Protein AF-A0A6L5X3D4-F1 (afdb_monomer_lite)

Radius of gyration: 20.73 Å; chains: 1; bounding box: 42×62×20 Å

Organism: NCBI:txid2606632

pLDDT: mean 73.91, std 19.46, range [45.03, 97.44]

Foldseek 3Di:
DDFDWDADPPPRDTDGRHPCVVVVQWDQDPPPRDIDGDDDDDPPDDDDPPPPPVVVVVVVVVVVVPPPDDDDDDD

Secondary structure (DSSP, 8-state):
---EEEE-TTT--EEEEE-TTTTTTEEE-TTT--EEE-PPPPTT----TT-S-HHHHHHHHHHGGGSS-------

Structure (mmCIF, N/CA/C/O backbone):
data_AF-A0A6L5X3D4-F1
#
_entry.id   AF-A0A6L5X3D4-F1
#
loop_
_atom_site.group_PDB
_atom_site.id
_atom_site.type_symbol
_atom_site.label_atom_id
_atom_site.label_alt_id
_atom_site.label_comp_id
_atom_site.label_asym_id
_atom_site.label_entity_id
_atom_site.label_seq_id
_atom_site.pdbx_PDB_ins_code
_atom_site.Cartn_x
_atom_site.Cartn_y
_atom_site.Cartn_z
_atom_site.occupancy
_atom_site.B_iso_or_equiv
_atom_site.auth_seq_id
_atom_site.auth_comp_id
_atom_site.auth_asym_id
_atom_site.auth_atom_id
_atom_site.pdbx_PDB_model_num
ATOM 1 N N . MET A 1 1 ? 10.539 9.320 -9.654 1.00 76.44 1 MET A N 1
ATOM 2 C CA . MET A 1 1 ? 9.991 8.666 -8.448 1.00 76.44 1 MET A CA 1
ATOM 3 C C . MET A 1 1 ? 8.824 7.800 -8.846 1.00 76.44 1 MET A C 1
ATOM 5 O O . MET A 1 1 ? 8.065 8.205 -9.725 1.00 76.44 1 MET A O 1
ATOM 9 N N . LYS A 1 2 ? 8.707 6.609 -8.259 1.00 84.94 2 LYS A N 1
ATOM 10 C CA . LYS A 1 2 ? 7.547 5.746 -8.491 1.00 84.94 2 LYS A CA 1
ATOM 11 C C . LYS A 1 2 ? 6.472 6.049 -7.461 1.00 84.94 2 LYS A C 1
ATOM 13 O O . LYS A 1 2 ? 6.771 6.402 -6.324 1.00 84.94 2 LYS A O 1
ATOM 18 N N . THR A 1 3 ? 5.226 5.891 -7.876 1.00 88.94 3 THR A N 1
ATOM 19 C CA . THR A 1 3 ? 4.082 5.968 -6.979 1.00 88.94 3 THR A CA 1
ATOM 20 C C . THR A 1 3 ? 3.435 4.603 -6.829 1.00 88.94 3 THR A C 1
ATOM 22 O O . THR A 1 3 ? 3.515 3.755 -7.721 1.00 88.94 3 THR A O 1
ATOM 25 N N . TYR A 1 4 ? 2.812 4.391 -5.674 1.00 88.25 4 TYR A N 1
ATOM 26 C CA . TYR A 1 4 ? 2.245 3.108 -5.290 1.00 88.25 4 TYR A CA 1
ATOM 27 C C . TYR A 1 4 ? 0.776 3.269 -4.911 1.00 88.25 4 TYR A C 1
ATOM 29 O O . TYR A 1 4 ? 0.404 4.197 -4.192 1.00 88.25 4 TYR A O 1
ATOM 37 N N . ASP A 1 5 ? -0.040 2.316 -5.350 1.00 91.81 5 ASP A N 1
ATOM 38 C CA . ASP A 1 5 ? -1.414 2.170 -4.885 1.00 91.81 5 ASP A CA 1
ATOM 39 C C . ASP A 1 5 ? -1.447 1.071 -3.817 1.00 91.81 5 ASP A C 1
ATOM 41 O O . ASP A 1 5 ? -1.033 -0.072 -4.057 1.00 91.81 5 ASP A O 1
ATOM 45 N N . ARG A 1 6 ? -1.905 1.417 -2.609 1.00 90.62 6 ARG A N 1
ATOM 46 C CA . ARG A 1 6 ? -1.936 0.509 -1.456 1.00 90.62 6 ARG A CA 1
ATOM 47 C C . ARG A 1 6 ? -3.262 0.573 -0.721 1.00 90.62 6 ARG A C 1
ATOM 49 O O . ARG A 1 6 ? -3.824 1.632 -0.449 1.00 90.62 6 ARG A O 1
ATOM 56 N N . LYS A 1 7 ? -3.743 -0.609 -0.347 1.00 92.81 7 LYS A N 1
ATOM 57 C CA . LYS A 1 7 ? -4.943 -0.755 0.464 1.00 92.81 7 LYS A CA 1
ATOM 58 C C . LYS A 1 7 ? -4.593 -0.584 1.939 1.00 92.81 7 LYS A C 1
ATOM 60 O O . LYS A 1 7 ? -3.682 -1.247 2.426 1.00 92.81 7 LYS A O 1
ATOM 65 N N . CYS A 1 8 ? -5.340 0.258 2.644 1.00 92.31 8 CYS A N 1
ATOM 66 C CA . CYS A 1 8 ? -5.250 0.377 4.091 1.00 92.31 8 CYS A CA 1
ATOM 67 C C . CYS A 1 8 ? -5.657 -0.955 4.746 1.00 92.31 8 CYS A C 1
ATOM 69 O O . CYS A 1 8 ? -6.764 -1.436 4.475 1.00 92.31 8 CYS A O 1
ATOM 71 N N . PRO A 1 9 ? -4.820 -1.540 5.619 1.00 89.12 9 PRO A N 1
ATOM 72 C CA . PRO A 1 9 ? -5.140 -2.805 6.276 1.00 89.12 9 PRO A CA 1
ATOM 73 C C . PRO A 1 9 ? -6.260 -2.679 7.322 1.00 89.12 9 PRO A C 1
ATOM 75 O O . PRO A 1 9 ? -6.850 -3.688 7.695 1.00 89.12 9 PRO A O 1
ATOM 78 N N . TYR A 1 10 ? -6.595 -1.457 7.750 1.00 92.88 10 TYR A N 1
ATOM 79 C CA . TYR A 1 10 ? -7.608 -1.196 8.776 1.00 92.88 10 TYR A CA 1
ATOM 80 C C . TYR A 1 10 ? -8.990 -0.924 8.178 1.00 92.88 10 TYR A C 1
ATOM 82 O O . TYR A 1 10 ? -9.962 -1.595 8.512 1.00 92.88 10 TYR A O 1
ATOM 90 N N . CYS A 1 11 ? -9.093 0.041 7.257 1.00 93.69 11 CYS A N 1
ATOM 91 C CA . CYS A 1 11 ? -10.382 0.473 6.703 1.00 93.69 11 CYS A CA 1
ATOM 92 C C . CYS A 1 11 ? -10.638 0.004 5.263 1.00 93.69 11 CYS A C 1
ATOM 94 O O . CYS A 1 11 ? -11.672 0.337 4.680 1.00 93.69 11 CYS A O 1
ATOM 96 N N . ASN A 1 12 ? -9.705 -0.756 4.674 1.00 92.31 12 ASN A N 1
ATOM 97 C CA . ASN A 1 12 ? -9.762 -1.254 3.297 1.00 92.31 12 ASN A CA 1
ATOM 98 C C . ASN A 1 12 ? -9.828 -0.173 2.202 1.00 92.31 12 ASN A C 1
AT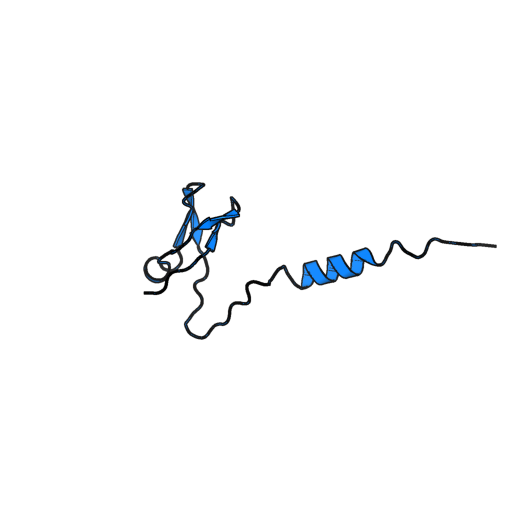OM 100 O O . ASN A 1 12 ? -10.057 -0.501 1.034 1.00 92.31 12 ASN A O 1
ATOM 104 N N . HIS A 1 13 ? -9.604 1.096 2.541 1.00 95.31 13 HIS A N 1
ATOM 105 C CA . HIS A 1 13 ? -9.532 2.174 1.560 1.00 95.31 13 HIS A CA 1
ATOM 106 C C . HIS A 1 13 ? -8.304 2.024 0.661 1.00 95.31 13 HIS A C 1
ATOM 108 O O . HIS A 1 13 ? -7.246 1.611 1.130 1.00 95.31 13 HIS A O 1
ATOM 114 N N . MET A 1 14 ? -8.438 2.337 -0.627 1.00 95.31 14 MET A N 1
ATOM 115 C CA . MET A 1 14 ? -7.318 2.306 -1.568 1.00 95.31 14 MET A CA 1
ATOM 116 C C . MET A 1 14 ? -6.676 3.689 -1.632 1.00 95.31 14 MET A C 1
ATOM 118 O O . MET A 1 14 ? -7.194 4.563 -2.321 1.00 95.31 14 MET A O 1
ATOM 122 N N . ASN A 1 15 ? -5.545 3.857 -0.955 1.00 93.88 15 ASN A N 1
ATOM 123 C CA . ASN A 1 15 ? -4.728 5.060 -1.048 1.00 93.88 15 ASN A CA 1
ATOM 124 C C . ASN A 1 15 ? -3.914 4.989 -2.344 1.00 93.88 15 ASN A C 1
ATOM 126 O O . ASN A 1 15 ? -3.227 3.993 -2.595 1.00 93.88 15 ASN A O 1
ATOM 130 N N . ARG A 1 16 ? -4.030 6.013 -3.187 1.00 93.94 16 ARG A N 1
ATOM 131 C CA . ARG A 1 16 ? -3.438 6.025 -4.530 1.00 93.94 16 ARG A CA 1
ATOM 132 C C . ARG A 1 16 ? -2.272 6.990 -4.614 1.00 93.94 16 ARG A C 1
ATOM 134 O O . ARG A 1 16 ? -2.235 7.983 -3.896 1.00 93.94 16 ARG A O 1
ATOM 141 N N . LYS A 1 17 ? -1.375 6.739 -5.565 1.00 92.81 17 LYS A N 1
ATOM 142 C CA . LYS A 1 17 ? -0.267 7.640 -5.912 1.00 92.81 17 LYS A CA 1
ATOM 143 C C . LYS A 1 17 ? 0.663 7.989 -4.731 1.00 92.81 17 LYS A C 1
ATOM 145 O O . LYS A 1 17 ? 1.162 9.106 -4.649 1.00 92.81 17 LYS A O 1
ATOM 150 N N . LEU A 1 18 ? 0.911 7.043 -3.827 1.00 90.38 18 LEU A N 1
ATOM 151 C CA . LEU A 1 18 ? 1.750 7.259 -2.644 1.00 90.38 18 LEU A CA 1
ATOM 152 C C . LEU A 1 18 ? 3.244 7.270 -2.998 1.00 90.38 18 LEU A C 1
ATOM 154 O O . LEU A 1 18 ? 3.711 6.373 -3.704 1.00 90.38 18 LEU A O 1
ATOM 158 N N . TYR A 1 19 ? 4.001 8.223 -2.450 1.00 91.25 19 TYR A N 1
ATOM 159 C CA . TYR A 1 19 ? 5.463 8.322 -2.581 1.00 91.25 19 TYR A CA 1
ATOM 160 C C . TYR A 1 19 ? 6.168 7.603 -1.427 1.00 91.25 19 TYR A C 1
ATOM 162 O O . TYR A 1 19 ? 6.706 8.210 -0.509 1.00 91.25 19 TYR A O 1
ATOM 170 N N . LEU A 1 20 ? 6.133 6.273 -1.457 1.00 90.25 20 LEU A N 1
ATOM 171 C CA . LEU A 1 20 ? 6.626 5.463 -0.340 1.00 90.25 20 LEU A CA 1
ATOM 172 C C . LEU A 1 20 ? 8.158 5.399 -0.267 1.00 90.25 20 LEU A C 1
ATOM 174 O O . LEU A 1 20 ? 8.707 5.197 0.811 1.00 90.25 20 LEU A O 1
ATOM 178 N N . GLU A 1 21 ? 8.850 5.573 -1.398 1.00 89.00 21 GLU A N 1
ATOM 179 C CA . GLU A 1 21 ? 10.320 5.522 -1.472 1.00 89.00 21 GLU A CA 1
ATOM 180 C C . GLU A 1 21 ? 10.979 6.585 -0.582 1.00 89.00 21 GLU A C 1
ATOM 182 O O . GLU A 1 21 ? 12.007 6.315 0.030 1.00 89.00 21 GLU A O 1
ATOM 187 N N . GLU A 1 22 ? 10.361 7.762 -0.462 1.00 85.75 22 GLU A N 1
ATOM 188 C CA . GLU A 1 22 ? 10.864 8.861 0.368 1.00 85.75 22 GLU A CA 1
ATOM 189 C C . GLU A 1 22 ? 10.616 8.620 1.859 1.00 85.75 22 GLU A C 1
ATOM 191 O O . GLU A 1 22 ? 11.445 8.962 2.698 1.00 85.75 22 GLU A O 1
ATOM 196 N N . THR A 1 23 ? 9.482 8.001 2.196 1.00 89.44 23 THR A N 1
ATOM 197 C CA . THR A 1 23 ? 9.058 7.762 3.583 1.00 89.44 23 THR A CA 1
ATOM 198 C C . THR A 1 23 ? 9.540 6.423 4.140 1.00 89.44 23 THR A C 1
ATOM 200 O O . THR A 1 23 ? 9.147 6.034 5.241 1.00 89.44 23 THR A O 1
ATOM 203 N N . GLY A 1 24 ? 10.349 5.675 3.382 1.00 89.12 24 GLY A N 1
ATOM 204 C CA . GLY A 1 24 ? 10.809 4.341 3.775 1.00 89.12 24 GLY A CA 1
ATOM 205 C C . GLY A 1 24 ? 9.670 3.329 3.946 1.00 89.12 24 GLY A C 1
ATOM 206 O O . GLY A 1 24 ? 9.796 2.381 4.718 1.00 89.12 24 GLY A O 1
ATOM 207 N N . GLY A 1 25 ? 8.545 3.530 3.256 1.00 89.69 25 GLY A N 1
ATOM 208 C CA . GLY A 1 25 ? 7.395 2.623 3.297 1.00 89.69 25 GLY A CA 1
ATOM 209 C C . GLY A 1 25 ? 6.319 3.017 4.298 1.00 89.69 25 GLY A C 1
ATOM 210 O O . GLY A 1 25 ? 5.389 2.245 4.510 1.00 89.69 25 GLY A O 1
ATOM 211 N N . LEU A 1 26 ? 6.402 4.199 4.907 1.00 93.75 26 LEU A N 1
ATOM 212 C CA . LEU A 1 26 ? 5.335 4.711 5.759 1.00 93.75 26 LEU A CA 1
ATOM 213 C C . LEU A 1 26 ? 4.175 5.248 4.902 1.00 93.75 26 LEU A C 1
ATOM 215 O O . LEU A 1 26 ? 4.382 6.074 4.010 1.00 93.75 26 LEU A O 1
ATOM 219 N N . MET A 1 27 ? 2.957 4.797 5.191 1.00 94.00 27 MET A N 1
ATOM 220 C CA . MET A 1 27 ? 1.716 5.265 4.576 1.00 94.00 27 MET A CA 1
ATOM 221 C C . MET A 1 27 ? 0.762 5.775 5.658 1.00 94.00 27 MET A C 1
ATOM 223 O O . MET A 1 27 ? 0.408 5.024 6.564 1.00 94.00 27 MET A O 1
ATOM 227 N N . GLU A 1 28 ? 0.255 6.993 5.496 1.00 96.06 28 GLU A N 1
ATOM 228 C CA . GLU A 1 28 ? -0.934 7.480 6.203 1.00 96.06 28 GLU A CA 1
ATOM 229 C C . GLU A 1 28 ? -2.180 7.267 5.334 1.00 96.06 28 GLU A C 1
ATOM 231 O O . GLU A 1 28 ? -2.160 7.517 4.126 1.00 96.06 28 GLU A O 1
ATOM 236 N N . CYS A 1 29 ? -3.265 6.756 5.918 1.00 96.06 29 CYS A N 1
ATOM 237 C CA . CYS A 1 29 ? -4.501 6.535 5.178 1.00 96.06 29 CYS A CA 1
ATOM 238 C C . CYS A 1 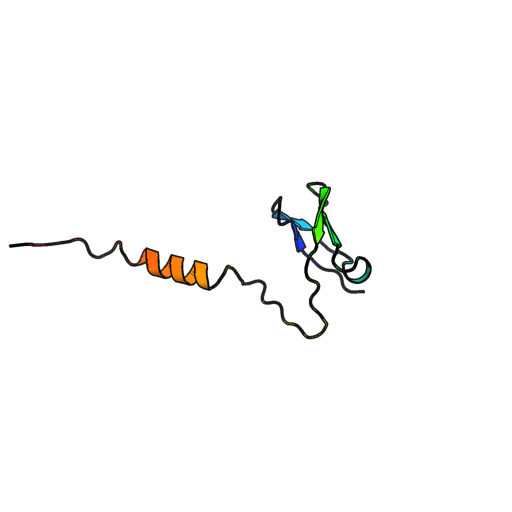29 ? -5.362 7.802 5.091 1.00 96.06 29 CYS A C 1
ATOM 240 O O . CYS A 1 29 ? -5.854 8.279 6.108 1.00 96.06 29 CYS A O 1
ATOM 242 N N . GLU A 1 30 ? -5.709 8.231 3.873 1.00 96.88 30 GLU A N 1
ATOM 243 C CA . GLU A 1 30 ? -6.531 9.434 3.637 1.00 96.88 30 GLU A CA 1
ATOM 244 C C . GLU A 1 30 ? -7.971 9.328 4.173 1.00 96.88 30 GLU A C 1
ATOM 246 O O . GLU A 1 30 ? -8.655 10.334 4.337 1.00 96.88 30 GLU A O 1
ATOM 251 N N . LYS A 1 31 ? -8.456 8.106 4.434 1.00 96.94 31 LYS A N 1
ATOM 252 C CA . LYS A 1 31 ? -9.827 7.868 4.903 1.00 96.94 31 LYS A CA 1
ATOM 253 C C . LYS A 1 31 ? -9.941 7.760 6.421 1.00 96.94 31 LYS A C 1
ATOM 255 O O . LYS A 1 31 ? -10.893 8.283 6.986 1.00 96.94 31 LYS A O 1
ATOM 260 N N . CYS A 1 32 ? -9.051 7.008 7.068 1.00 97.31 32 CYS A N 1
ATOM 261 C CA . CYS A 1 32 ? -9.147 6.739 8.508 1.00 97.31 32 CYS A CA 1
ATOM 262 C C . CYS A 1 32 ? -8.036 7.385 9.340 1.00 97.31 32 CYS A C 1
ATOM 264 O O . CYS A 1 32 ? -8.074 7.253 10.556 1.00 97.31 32 CYS A O 1
ATOM 266 N N . GLY A 1 33 ? -7.056 8.042 8.711 1.00 96.69 33 GLY A N 1
ATOM 267 C CA . GLY A 1 33 ? -5.933 8.698 9.390 1.00 96.69 33 GLY A CA 1
ATOM 268 C C . GLY A 1 33 ? -4.894 7.745 9.984 1.00 96.69 33 GLY A C 1
ATOM 269 O O . GLY A 1 33 ? -3.923 8.191 10.579 1.00 96.69 33 GLY A O 1
ATOM 270 N N . GLU A 1 34 ? -5.078 6.432 9.836 1.00 97.44 34 GLU A N 1
ATOM 271 C CA . GLU A 1 34 ? -4.163 5.451 10.418 1.00 97.44 34 G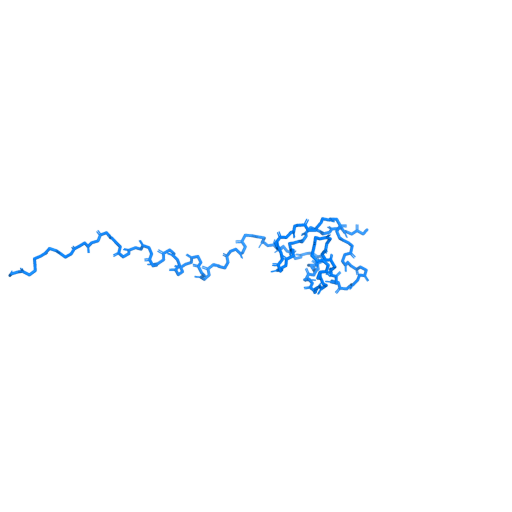LU A CA 1
ATOM 272 C C . GLU A 1 34 ? -2.834 5.425 9.654 1.00 97.44 34 GLU A C 1
ATOM 274 O O . GLU A 1 34 ? -2.820 5.357 8.416 1.00 97.44 34 GLU A O 1
ATOM 279 N N . VAL A 1 35 ? -1.729 5.425 10.398 1.00 95.94 35 VAL A N 1
ATOM 280 C CA . VAL A 1 35 ? -0.366 5.375 9.863 1.00 95.94 35 VAL A CA 1
ATOM 281 C C . VAL A 1 35 ? 0.160 3.949 9.963 1.00 95.94 35 VAL A C 1
ATOM 283 O O . VAL A 1 35 ? 0.114 3.321 11.015 1.00 95.94 35 VAL A O 1
ATOM 286 N N . SER A 1 36 ? 0.676 3.408 8.862 1.00 92.31 36 SER A N 1
ATOM 287 C CA . SER A 1 36 ? 1.170 2.031 8.819 1.00 92.31 36 SER A CA 1
ATOM 288 C C . SER A 1 36 ? 2.332 1.853 7.857 1.00 92.31 36 SER A C 1
ATOM 290 O O . SER A 1 36 ? 2.456 2.566 6.863 1.00 92.31 36 SER A O 1
ATOM 292 N N . TYR A 1 37 ? 3.178 0.867 8.146 1.00 91.06 37 TYR A N 1
ATOM 293 C CA . TYR A 1 37 ? 4.250 0.463 7.247 1.00 91.06 37 TYR A CA 1
ATOM 294 C C . TYR A 1 37 ? 3.724 -0.482 6.171 1.00 91.06 37 TYR A C 1
ATOM 296 O O . TYR A 1 37 ? 3.016 -1.453 6.448 1.00 91.06 37 TYR A O 1
ATOM 304 N N . VAL A 1 38 ? 4.123 -0.221 4.934 1.00 87.44 38 VAL A N 1
ATOM 305 C CA . VAL A 1 38 ? 3.847 -1.054 3.770 1.00 87.44 38 VAL A CA 1
ATOM 306 C C . VAL A 1 38 ? 5.156 -1.421 3.085 1.00 87.44 38 VAL A C 1
ATOM 308 O O . VAL A 1 38 ? 6.056 -0.601 2.922 1.00 87.44 38 VAL A O 1
ATOM 311 N N . LEU A 1 39 ? 5.256 -2.676 2.650 1.00 84.19 39 LEU A N 1
ATOM 312 C CA . LEU A 1 39 ? 6.427 -3.144 1.919 1.00 84.19 39 LEU A CA 1
ATOM 313 C C . LEU A 1 39 ? 6.497 -2.456 0.551 1.00 84.19 39 LEU A C 1
ATOM 315 O O . LEU A 1 39 ? 5.541 -2.507 -0.240 1.00 84.19 39 LEU A O 1
ATOM 319 N N . ILE A 1 40 ? 7.641 -1.834 0.275 1.00 83.00 40 ILE A N 1
ATOM 320 C CA . ILE A 1 40 ? 7.985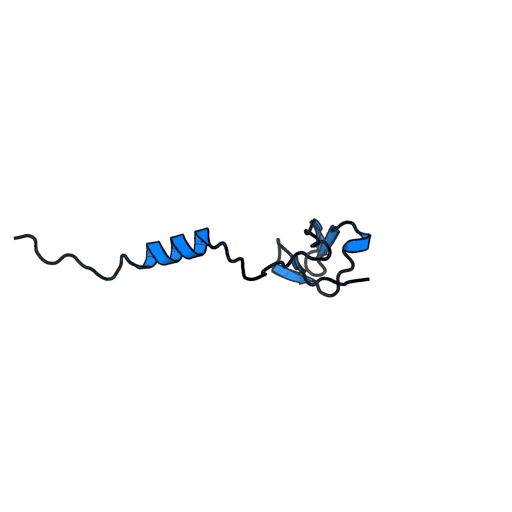 -1.317 -1.046 1.00 83.00 40 ILE A CA 1
ATOM 321 C C . ILE A 1 40 ? 8.774 -2.411 -1.767 1.00 83.00 40 ILE A C 1
ATOM 323 O O . ILE A 1 40 ? 9.813 -2.832 -1.263 1.00 83.00 40 ILE A O 1
ATOM 327 N N . PRO A 1 41 ? 8.290 -2.894 -2.915 1.00 70.00 41 PRO A N 1
ATOM 328 C CA . PRO A 1 41 ? 9.012 -3.876 -3.704 1.00 70.00 41 PRO A CA 1
ATOM 329 C C . PRO A 1 41 ? 10.262 -3.232 -4.299 1.00 70.00 41 PRO A C 1
ATOM 331 O O . PRO A 1 41 ? 10.191 -2.145 -4.881 1.00 70.00 41 PRO A O 1
ATOM 334 N N . GLN A 1 42 ? 11.403 -3.904 -4.166 1.00 69.56 42 GLN A N 1
ATOM 335 C CA . GLN A 1 42 ? 12.647 -3.425 -4.759 1.00 69.56 42 GLN A CA 1
ATOM 336 C C . GLN A 1 42 ? 12.612 -3.643 -6.280 1.00 69.56 42 GLN A C 1
ATOM 338 O O . GLN A 1 42 ? 11.888 -4.500 -6.795 1.00 69.56 42 GLN A O 1
ATOM 343 N N . ALA A 1 43 ? 13.339 -2.819 -7.039 1.00 61.59 43 ALA A N 1
ATOM 344 C CA . ALA A 1 43 ? 13.321 -2.883 -8.499 1.00 61.59 43 ALA A CA 1
ATOM 345 C C . ALA A 1 43 ? 13.733 -4.285 -8.993 1.00 61.59 43 ALA A C 1
ATOM 347 O O . ALA A 1 43 ? 14.876 -4.690 -8.816 1.00 61.59 43 ALA A O 1
ATOM 348 N N . GLY A 1 44 ? 12.793 -5.006 -9.615 1.00 58.56 44 GLY A N 1
ATOM 349 C CA . GLY A 1 44 ? 12.976 -6.390 -10.074 1.00 58.56 44 GLY A CA 1
ATOM 350 C C . GLY A 1 44 ? 12.075 -7.414 -9.374 1.00 58.56 44 GLY A C 1
ATOM 351 O O . GLY A 1 44 ? 11.955 -8.537 -9.857 1.00 58.56 44 GLY A O 1
ATOM 352 N N . GLU A 1 45 ? 11.383 -7.037 -8.295 1.00 55.38 45 GLU A N 1
ATOM 353 C CA . GLU A 1 45 ? 10.462 -7.930 -7.589 1.00 55.38 45 GLU A CA 1
ATOM 354 C C . GLU A 1 45 ? 9.040 -7.857 -8.171 1.00 55.38 45 GLU A C 1
ATOM 356 O O . GLU A 1 45 ? 8.357 -6.831 -8.105 1.00 55.38 45 GLU A O 1
ATOM 361 N N . VAL A 1 46 ? 8.569 -8.970 -8.743 1.00 54.53 46 VAL A N 1
ATOM 362 C CA . VAL A 1 46 ? 7.184 -9.132 -9.205 1.00 54.53 46 VAL A CA 1
ATOM 363 C C . VAL A 1 46 ? 6.311 -9.493 -8.003 1.00 54.53 46 VAL A C 1
ATOM 365 O O . VAL A 1 46 ? 6.300 -10.636 -7.553 1.00 54.53 46 VAL A O 1
ATOM 368 N N . TYR A 1 47 ? 5.560 -8.533 -7.470 1.00 54.19 47 TYR A N 1
ATOM 369 C CA . TYR A 1 47 ? 4.552 -8.808 -6.446 1.00 54.19 47 TYR A CA 1
ATOM 370 C C . TYR A 1 47 ? 3.237 -9.213 -7.119 1.00 54.19 47 TYR A C 1
ATOM 372 O O . TYR A 1 47 ? 2.476 -8.381 -7.612 1.00 54.19 47 TYR A O 1
ATOM 380 N N . ASP A 1 48 ? 2.952 -10.514 -7.133 1.00 46.47 48 ASP A N 1
ATOM 381 C CA . ASP A 1 48 ? 1.636 -11.014 -7.521 1.00 46.47 48 ASP A CA 1
ATOM 382 C C . ASP A 1 48 ? 0.585 -10.592 -6.472 1.00 46.47 48 ASP A C 1
ATOM 384 O O . ASP A 1 48 ? 0.466 -11.167 -5.383 1.00 46.47 48 ASP A O 1
ATOM 388 N N . MET A 1 49 ? -0.209 -9.570 -6.807 1.00 48.72 49 MET A N 1
ATOM 389 C CA . MET A 1 49 ? -1.345 -9.101 -6.003 1.00 48.72 49 MET A CA 1
ATOM 390 C C . MET A 1 49 ? -2.496 -10.128 -5.896 1.00 48.72 49 MET A C 1
ATOM 392 O O . MET A 1 49 ? -3.456 -9.885 -5.163 1.00 48.72 49 MET A O 1
ATOM 396 N N . ARG A 1 50 ? -2.434 -11.294 -6.561 1.00 52.66 50 ARG A N 1
ATOM 397 C CA . ARG A 1 50 ? -3.411 -12.395 -6.421 1.00 52.66 50 ARG A CA 1
ATOM 398 C C . ARG A 1 50 ? -3.173 -13.290 -5.208 1.00 52.66 50 ARG A C 1
ATOM 400 O O . ARG A 1 50 ? -3.771 -14.360 -5.108 1.00 52.66 50 ARG A O 1
ATOM 407 N N . SER A 1 51 ? -2.400 -12.852 -4.222 1.00 47.94 51 SER A N 1
ATOM 408 C CA . SER A 1 51 ? -2.244 -13.576 -2.957 1.00 47.94 51 SER A CA 1
ATOM 409 C C . SER A 1 51 ? -3.455 -13.403 -2.024 1.00 47.94 51 SER A C 1
ATOM 411 O O . SER A 1 51 ? -3.326 -13.006 -0.868 1.00 47.94 51 SER A O 1
ATOM 413 N N . ARG A 1 52 ? -4.655 -13.798 -2.479 1.00 50.38 52 ARG A N 1
ATOM 414 C CA . ARG A 1 52 ? -5.587 -14.469 -1.562 1.00 50.38 52 ARG A CA 1
ATOM 415 C C . ARG A 1 52 ? -4.881 -15.762 -1.175 1.00 50.38 52 ARG A C 1
ATOM 417 O O . ARG A 1 52 ? -4.808 -16.683 -1.976 1.00 50.38 52 ARG A O 1
ATOM 424 N N . SER A 1 53 ? -4.281 -15.765 0.008 1.00 47.97 53 SER A N 1
ATOM 425 C CA . SER A 1 53 ? -3.622 -16.883 0.683 1.00 47.97 53 SER A CA 1
ATOM 426 C C . SER A 1 53 ? -3.901 -18.250 0.039 1.00 47.97 53 SER A C 1
ATOM 428 O O . SER A 1 53 ? -4.933 -18.857 0.314 1.00 47.97 53 SER A O 1
ATOM 430 N N . ILE A 1 54 ? -2.983 -18.766 -0.785 1.00 56.03 54 ILE A N 1
ATOM 431 C CA . ILE A 1 54 ? -3.152 -20.061 -1.477 1.00 56.03 54 ILE A CA 1
ATOM 432 C C . ILE A 1 54 ? -3.465 -21.195 -0.480 1.00 56.03 54 IL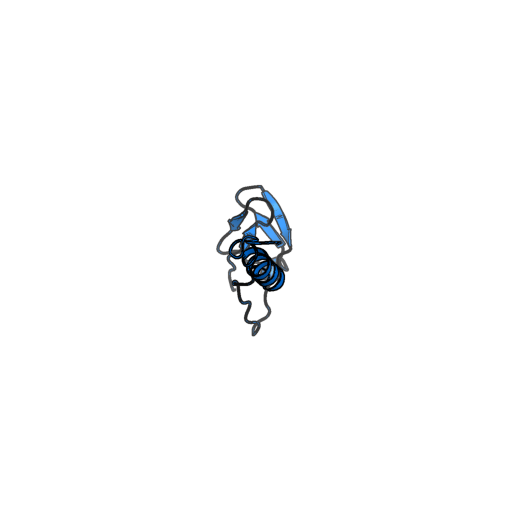E A C 1
ATOM 434 O O . ILE A 1 54 ? -4.194 -22.123 -0.815 1.00 56.03 54 ILE A O 1
ATOM 438 N N . LYS A 1 55 ? -2.997 -21.099 0.775 1.00 49.50 55 LYS A N 1
ATOM 439 C CA . LYS A 1 55 ? -3.379 -22.012 1.868 1.00 49.50 55 LYS A CA 1
ATOM 440 C C . LYS A 1 55 ? -4.863 -21.919 2.242 1.00 49.50 55 LYS A C 1
ATOM 442 O O . LYS A 1 55 ? -5.536 -22.938 2.195 1.00 49.50 55 LYS A O 1
ATOM 447 N N . LYS A 1 56 ? -5.396 -20.716 2.486 1.00 51.41 56 LYS A N 1
ATOM 448 C CA . LYS A 1 56 ? -6.829 -20.497 2.764 1.00 51.41 56 LYS A CA 1
ATOM 449 C C . LYS A 1 56 ? -7.701 -20.834 1.554 1.00 51.41 56 LYS A C 1
ATOM 451 O O . LYS A 1 56 ? -8.777 -21.376 1.728 1.00 51.41 56 LYS A O 1
ATOM 456 N N . VAL A 1 57 ? -7.225 -20.580 0.333 1.00 56.41 57 VAL A N 1
ATOM 457 C CA . VAL A 1 57 ? -7.896 -20.992 -0.911 1.00 56.41 57 VAL A CA 1
ATOM 458 C C . VAL A 1 57 ? -7.935 -22.520 -1.028 1.00 56.41 57 VAL A C 1
ATOM 460 O O . VAL A 1 57 ? -8.987 -23.073 -1.318 1.00 56.41 57 VAL A O 1
ATOM 463 N N . ARG A 1 58 ? -6.834 -23.229 -0.740 1.00 57.97 58 ARG A N 1
ATOM 464 C CA . ARG A 1 58 ? -6.796 -24.702 -0.751 1.00 57.97 58 ARG A CA 1
ATOM 465 C C . ARG A 1 58 ? -7.621 -25.330 0.372 1.00 57.97 58 ARG A C 1
ATOM 467 O O . ARG A 1 58 ? -8.291 -26.320 0.116 1.00 57.97 58 ARG A O 1
ATOM 474 N N . GLU A 1 59 ? -7.587 -24.788 1.585 1.00 56.09 59 GLU A N 1
ATOM 475 C CA . GLU A 1 59 ? -8.411 -25.255 2.711 1.00 56.09 59 GLU A CA 1
ATOM 476 C C . GLU A 1 59 ? -9.903 -24.989 2.472 1.00 56.09 59 GLU A C 1
ATOM 478 O O . GLU A 1 59 ? -10.723 -25.869 2.710 1.00 56.09 59 GLU A O 1
ATOM 483 N N . PHE A 1 60 ? -10.253 -23.834 1.900 1.00 55.75 60 PHE A N 1
ATOM 484 C CA . PHE A 1 60 ? -11.620 -23.505 1.488 1.00 55.75 60 PHE A CA 1
ATOM 485 C C . PHE A 1 60 ? -12.128 -24.422 0.360 1.00 55.75 60 PHE A C 1
ATOM 487 O O . PHE A 1 60 ? -13.249 -24.924 0.427 1.00 55.75 60 PHE A O 1
ATOM 494 N N . ILE A 1 61 ? -11.290 -24.711 -0.647 1.00 63.47 61 ILE A N 1
ATOM 495 C CA . ILE A 1 61 ? -11.621 -25.663 -1.723 1.00 63.47 61 ILE A CA 1
ATOM 496 C C . ILE A 1 61 ? -11.771 -27.090 -1.167 1.00 63.47 61 ILE A C 1
ATOM 498 O O . ILE A 1 61 ? -12.724 -27.777 -1.521 1.00 63.47 61 ILE A O 1
ATOM 502 N N . LYS A 1 62 ? -10.884 -27.535 -0.265 1.00 59.78 62 LYS A N 1
ATOM 503 C CA . LYS A 1 62 ? -10.960 -28.869 0.361 1.00 59.78 62 LYS A CA 1
ATOM 504 C C . LYS A 1 62 ? -12.183 -29.040 1.270 1.00 59.78 62 LYS A C 1
ATOM 506 O O . LYS A 1 62 ? -12.772 -30.113 1.272 1.00 59.78 62 LYS A O 1
ATOM 511 N N . GLY A 1 63 ? -12.587 -28.004 2.009 1.00 53.19 63 GLY A N 1
ATOM 512 C CA . GLY A 1 63 ? -13.765 -28.050 2.887 1.00 53.19 63 GLY A CA 1
ATOM 513 C C . GLY A 1 63 ? -15.110 -28.072 2.149 1.00 53.19 63 GLY A C 1
ATOM 514 O O . GLY A 1 63 ? -16.107 -28.510 2.712 1.00 53.19 63 GLY A O 1
ATOM 515 N N . SER A 1 64 ? -15.146 -27.653 0.881 1.00 53.53 64 SER A N 1
ATOM 516 C CA . SER A 1 64 ? -16.383 -27.566 0.086 1.00 53.53 64 SER A CA 1
ATOM 517 C C . SER A 1 64 ? -16.764 -28.877 -0.620 1.00 53.53 64 SER A C 1
ATOM 519 O O . SER A 1 64 ? -17.835 -28.964 -1.209 1.00 53.53 64 SER A O 1
ATOM 521 N N . ALA A 1 65 ? -15.906 -29.903 -0.572 1.00 52.03 65 ALA A N 1
ATOM 522 C CA . ALA A 1 65 ? -16.147 -31.196 -1.218 1.00 52.03 65 ALA A CA 1
ATOM 523 C C . ALA A 1 65 ? -16.975 -32.184 -0.365 1.00 52.03 65 ALA A C 1
ATOM 525 O O . ALA A 1 65 ? -17.250 -33.289 -0.821 1.00 52.03 65 ALA A O 1
ATOM 526 N N . LEU A 1 66 ? -17.376 -31.817 0.861 1.00 50.84 66 LEU A N 1
ATOM 527 C CA . LEU A 1 66 ? -18.029 -32.735 1.809 1.00 50.84 66 LEU A CA 1
ATOM 528 C C . LEU A 1 66 ? -19.569 -32.771 1.766 1.00 50.84 66 LEU A C 1
ATOM 530 O O . LEU A 1 66 ? -20.162 -33.516 2.539 1.00 50.84 66 LEU A O 1
ATOM 534 N N . SER A 1 67 ? -20.246 -32.018 0.895 1.00 50.47 67 SER A N 1
ATOM 535 C CA . SER A 1 67 ? -21.722 -31.949 0.902 1.00 50.47 67 SER A CA 1
ATOM 536 C C . SER A 1 67 ? -22.436 -32.751 -0.195 1.00 50.47 67 SER A C 1
ATOM 538 O O . SER A 1 67 ? -23.647 -32.608 -0.335 1.00 50.47 67 SER A O 1
ATOM 540 N N . ALA A 1 68 ? -21.743 -33.607 -0.959 1.00 53.09 68 ALA A N 1
ATOM 541 C CA . ALA A 1 68 ? -22.352 -34.315 -2.098 1.00 53.09 68 ALA A CA 1
ATOM 542 C C . ALA A 1 68 ? -22.373 -35.855 -2.010 1.00 53.09 68 ALA A C 1
ATOM 544 O O . ALA A 1 68 ? -22.629 -36.510 -3.016 1.00 53.09 68 ALA A O 1
ATOM 545 N N . ALA A 1 69 ? -22.159 -36.453 -0.837 1.00 51.78 69 ALA A N 1
ATOM 546 C CA . ALA A 1 69 ? -22.415 -37.882 -0.641 1.00 51.78 69 ALA A CA 1
ATOM 547 C C . ALA A 1 69 ? -23.141 -38.094 0.692 1.00 51.78 69 ALA A C 1
ATOM 549 O O . ALA A 1 69 ? -22.521 -38.251 1.741 1.00 51.78 69 ALA A O 1
ATOM 550 N N . GLY A 1 70 ? -24.473 -38.009 0.648 1.00 50.75 70 GLY A N 1
ATOM 551 C CA . GLY A 1 70 ? -25.327 -38.406 1.765 1.00 50.75 70 GLY A CA 1
ATOM 552 C C . GLY A 1 70 ? -25.231 -39.918 2.024 1.00 50.75 70 GLY A C 1
ATOM 553 O O . GLY A 1 70 ? -24.943 -40.674 1.094 1.00 50.75 70 GLY A O 1
ATOM 554 N N . PRO A 1 71 ? -25.458 -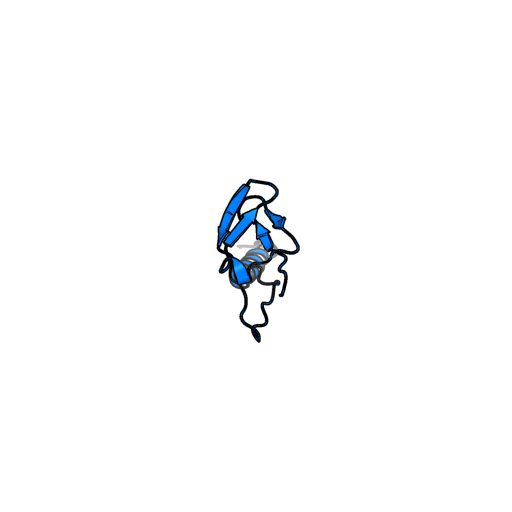40.373 3.267 1.00 50.00 71 PRO A N 1
ATOM 555 C CA . PRO A 1 71 ? -25.430 -41.788 3.599 1.00 50.00 71 PRO A CA 1
ATOM 556 C C . PRO A 1 71 ? -26.729 -42.441 3.123 1.00 50.00 71 PRO A C 1
ATOM 558 O O . PRO A 1 71 ? -27.812 -42.073 3.572 1.00 50.00 71 PRO A O 1
ATOM 561 N N . LEU A 1 72 ? -26.618 -43.417 2.228 1.00 52.44 72 LEU A N 1
ATOM 562 C CA . LEU A 1 72 ? -27.673 -44.397 2.008 1.00 52.44 72 LEU A CA 1
ATOM 563 C C . LEU A 1 72 ? -27.141 -45.774 2.411 1.00 52.44 72 LEU A C 1
ATOM 565 O O . LEU A 1 72 ? -26.181 -46.263 1.820 1.00 52.44 72 LEU A O 1
ATOM 569 N N . GLU A 1 73 ? -27.828 -46.331 3.414 1.00 46.81 73 GLU A N 1
ATOM 570 C CA . GLU A 1 73 ? -27.994 -47.758 3.718 1.00 46.81 73 GLU A CA 1
ATOM 571 C C . GLU A 1 73 ? -26.749 -48.451 4.308 1.00 46.81 73 GLU A C 1
ATOM 573 O O . GLU A 1 73 ? -25.884 -48.978 3.618 1.00 46.81 73 GLU A O 1
ATOM 578 N N . ALA A 1 74 ? -26.551 -48.360 5.624 1.00 45.03 74 ALA A N 1
ATOM 579 C CA . ALA A 1 74 ? -26.901 -49.446 6.548 1.00 45.03 74 ALA A CA 1
ATOM 580 C C . ALA A 1 74 ? -28.161 -50.256 6.177 1.00 45.03 74 ALA A C 1
ATOM 582 O O . ALA A 1 74 ? -29.259 -49.728 6.296 1.00 45.03 74 ALA A O 1
ATOM 583 N N . ILE A 1 75 ? -27.967 -51.523 5.782 1.00 49.56 75 ILE A N 1
ATOM 584 C CA . ILE A 1 75 ? -28.594 -52.769 6.287 1.00 49.56 75 ILE A CA 1
ATOM 585 C C . ILE A 1 75 ? -27.723 -53.935 5.805 1.00 49.56 75 ILE A C 1
ATOM 587 O O . ILE A 1 75 ? -27.381 -53.957 4.602 1.00 49.56 75 ILE A O 1
#

Sequence (75 aa):
MKTYDRKCPYCNHMNRKLYLEETGGLMECEKCGEVSYVLIPQAGEVYDMRSRSIKKVREFIKGSALSAAGPLEAI